Protein AF-A0A521KFX2-F1 (afdb_monomer_lite)

Radius of gyration: 18.66 Å; chains: 1; bounding box: 50×38×48 Å

pLDDT: mean 91.28, std 7.41, range [52.59, 98.38]

Sequence (167 aa):
YVRSLAIQGEFEELALSLAQEDEELPAAAEVFEIVLERWSPARQHRVFPGVPETTADAASVERGRALFNDPQRGSCFSCHGSGGRGDGPTADAFKDDWGYPIRPRDFGAGVFRSGDDAQALYLAIASGIKGTPMGSFSGMFSGAEIWDLVHFAKDVAARARAEGKQP

Secondary structure (DSSP, 8-state):
-HHHHHHHHHHHHHHHHHHHHHSSPPPHHHHHHHHHHHHSGGGT-----SSPPPP--HHHHHHHHHHHT-TTTT-HHHHH-TTSSS--TTTTS-B-TTS-B-----GGG---SS-SSHHHHHHHHHH--TTSS----BTTB-HHHHHHHHHHHHHHHHHHHHTT---

Structure (mmCIF, N/CA/C/O backbone):
data_AF-A0A521KFX2-F1
#
_entry.id   AF-A0A521KFX2-F1
#
loop_
_atom_site.group_PDB
_atom_site.id
_atom_site.type_symbol
_atom_site.label_atom_id
_atom_site.label_alt_id
_atom_site.label_comp_id
_atom_site.label_asym_id
_atom_site.label_entity_id
_atom_site.label_seq_id
_atom_site.pdbx_PDB_ins_code
_atom_site.Cartn_x
_atom_site.Cartn_y
_atom_site.Cartn_z
_atom_site.occupancy
_atom_site.B_iso_or_equiv
_atom_site.auth_seq_id
_atom_site.auth_comp_id
_atom_site.auth_asym_id
_atom_site.auth_atom_id
_atom_site.pdbx_PDB_model_num
ATOM 1 N N . TYR A 1 1 ? -1.533 -14.335 -20.696 1.00 71.81 1 TYR A N 1
ATOM 2 C CA . TYR A 1 1 ? -1.715 -12.981 -21.245 1.00 71.81 1 TYR A CA 1
ATOM 3 C C . TYR A 1 1 ? -1.088 -11.916 -20.345 1.00 71.81 1 TYR A C 1
ATOM 5 O O . TYR A 1 1 ? -0.043 -11.417 -20.726 1.00 71.81 1 TYR A O 1
ATOM 13 N N . VAL A 1 2 ? -1.593 -11.652 -19.127 1.00 78.75 2 VAL A N 1
ATOM 14 C CA . VAL A 1 2 ? -1.036 -10.617 -18.212 1.00 78.75 2 VAL A CA 1
ATOM 15 C C . VAL A 1 2 ? 0.472 -10.760 -17.962 1.00 78.75 2 VAL A C 1
ATOM 17 O O . VAL A 1 2 ? 1.212 -9.797 -18.095 1.00 78.75 2 VAL A O 1
ATOM 20 N N . ARG A 1 3 ? 0.956 -11.977 -17.682 1.00 80.75 3 ARG A N 1
ATOM 21 C CA . ARG A 1 3 ? 2.395 -12.220 -17.487 1.00 80.75 3 ARG A CA 1
ATOM 22 C C . ARG A 1 3 ? 3.240 -11.919 -18.729 1.00 80.75 3 ARG A C 1
ATOM 24 O O . ARG A 1 3 ? 4.346 -11.422 -18.598 1.00 80.75 3 ARG A O 1
ATOM 31 N N . SER A 1 4 ? 2.732 -12.234 -19.917 1.00 86.44 4 SER A N 1
ATOM 32 C CA . SER A 1 4 ? 3.438 -11.958 -21.172 1.00 86.44 4 SER A CA 1
ATOM 33 C C . SER A 1 4 ? 3.576 -10.453 -21.396 1.00 86.44 4 SER A C 1
ATOM 35 O O . SER A 1 4 ? 4.651 -10.003 -21.763 1.00 86.44 4 SE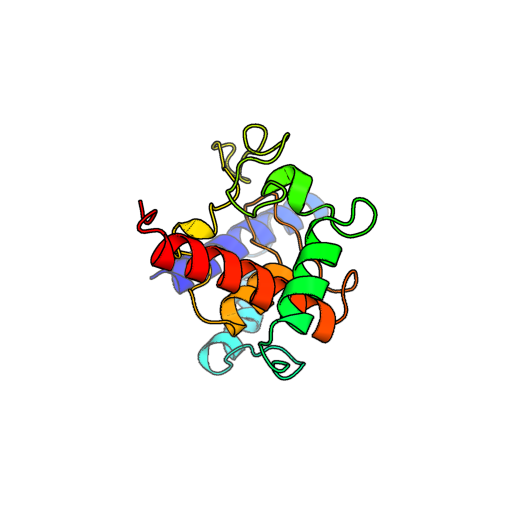R A O 1
ATOM 37 N N . LEU A 1 5 ? 2.522 -9.686 -21.092 1.00 87.31 5 LEU A N 1
ATOM 38 C CA . LEU A 1 5 ? 2.564 -8.223 -21.137 1.00 87.31 5 LEU A CA 1
ATOM 39 C C . LEU A 1 5 ? 3.532 -7.639 -20.102 1.00 87.31 5 LEU A C 1
ATOM 41 O O . LEU A 1 5 ? 4.237 -6.691 -20.409 1.00 87.31 5 LEU A O 1
ATOM 45 N N . ALA A 1 6 ? 3.601 -8.212 -18.898 1.00 87.94 6 ALA A N 1
ATOM 46 C CA . ALA A 1 6 ? 4.540 -7.756 -17.873 1.00 87.94 6 ALA A CA 1
ATOM 47 C C . ALA A 1 6 ? 6.006 -8.003 -18.271 1.00 87.94 6 ALA A C 1
ATOM 49 O O . ALA A 1 6 ? 6.834 -7.112 -18.122 1.00 87.94 6 ALA A O 1
ATOM 50 N N . ILE A 1 7 ? 6.304 -9.181 -18.832 1.00 90.69 7 ILE A N 1
ATOM 51 C CA . ILE A 1 7 ? 7.631 -9.503 -19.382 1.00 90.69 7 ILE A CA 1
ATOM 52 C C . ILE A 1 7 ? 7.992 -8.532 -20.512 1.00 90.69 7 ILE A C 1
ATOM 54 O O . ILE A 1 7 ? 9.109 -8.030 -20.549 1.00 90.69 7 ILE A O 1
ATOM 58 N N . GLN A 1 8 ? 7.049 -8.245 -21.414 1.00 91.81 8 GLN A N 1
ATOM 59 C CA . GLN A 1 8 ? 7.270 -7.289 -22.497 1.00 91.81 8 GLN A CA 1
ATOM 60 C C . GLN A 1 8 ? 7.527 -5.872 -21.965 1.00 91.81 8 GLN A C 1
ATOM 62 O O . GLN A 1 8 ? 8.467 -5.224 -22.408 1.00 91.81 8 GLN A O 1
ATOM 67 N N . GLY A 1 9 ? 6.737 -5.412 -20.994 1.00 90.19 9 GLY A N 1
ATOM 68 C CA . GLY A 1 9 ? 6.925 -4.094 -20.390 1.00 90.19 9 GLY A CA 1
ATOM 69 C C . GLY A 1 9 ? 8.280 -3.949 -19.696 1.00 90.19 9 GLY A C 1
ATOM 70 O O . GLY A 1 9 ? 8.942 -2.937 -19.882 1.00 90.19 9 GLY A O 1
ATOM 71 N N . GLU A 1 10 ? 8.735 -4.964 -18.949 1.00 91.56 10 GLU A N 1
ATOM 72 C CA . GLU A 1 10 ? 10.066 -4.921 -18.320 1.00 91.56 10 GLU A CA 1
ATOM 73 C C . GLU A 1 10 ? 11.196 -4.952 -19.354 1.00 91.56 10 GLU A C 1
ATOM 75 O O . GLU A 1 10 ? 12.201 -4.272 -19.176 1.00 91.56 10 GLU A O 1
ATOM 80 N N . PHE A 1 11 ? 11.027 -5.702 -20.446 1.00 94.62 11 PHE A N 1
ATOM 81 C CA . PHE A 1 11 ? 11.973 -5.681 -21.559 1.00 94.62 11 PHE A CA 1
ATOM 82 C C . PHE A 1 11 ? 12.102 -4.279 -22.165 1.00 94.62 11 PHE A C 1
ATOM 84 O O . PHE A 1 11 ? 13.217 -3.789 -22.326 1.00 94.62 11 PHE A O 1
ATOM 91 N N . GLU A 1 12 ? 10.979 -3.625 -22.471 1.00 92.69 12 GLU A N 1
ATOM 92 C CA . GLU A 1 12 ? 10.969 -2.275 -23.045 1.00 92.69 12 GLU A CA 1
ATOM 93 C C . GLU A 1 12 ? 11.582 -1.248 -22.076 1.00 92.69 12 GLU A C 1
ATOM 95 O O . GLU A 1 12 ? 12.410 -0.436 -22.485 1.00 92.69 12 GLU A O 1
ATOM 100 N N . GLU A 1 13 ? 11.238 -1.319 -20.787 1.00 91.00 13 GLU A N 1
ATOM 101 C CA . GLU A 1 13 ? 11.762 -0.431 -19.740 1.00 91.00 13 GLU A CA 1
ATOM 102 C C . GLU A 1 13 ? 13.281 -0.593 -19.553 1.00 91.00 13 GLU A C 1
ATOM 104 O O . GLU A 1 13 ? 14.007 0.401 -19.545 1.00 91.00 13 GLU A O 1
ATOM 109 N N . LEU A 1 14 ? 13.776 -1.834 -19.470 1.00 92.12 14 LEU A N 1
ATOM 110 C CA . LEU A 1 14 ? 15.203 -2.127 -19.299 1.00 92.12 14 LEU A CA 1
ATOM 111 C C . LEU A 1 14 ? 16.023 -1.762 -20.545 1.00 92.12 14 LEU A C 1
ATOM 113 O O . LEU A 1 14 ? 17.133 -1.250 -20.426 1.00 92.12 14 LEU A O 1
ATOM 117 N N . ALA A 1 15 ? 15.488 -2.004 -21.744 1.00 92.56 15 ALA A N 1
ATOM 118 C CA . ALA A 1 15 ? 16.156 -1.608 -22.980 1.00 92.56 15 ALA A CA 1
ATOM 119 C C . ALA A 1 15 ? 16.320 -0.084 -23.062 1.00 92.56 15 ALA A C 1
ATOM 121 O O . ALA A 1 15 ? 17.383 0.398 -23.448 1.00 92.56 15 ALA A O 1
ATOM 122 N N . LEU A 1 16 ? 15.287 0.672 -22.670 1.00 90.94 16 LEU A N 1
ATOM 123 C CA . LEU A 1 16 ? 15.338 2.133 -22.637 1.00 90.94 16 LEU A CA 1
ATOM 124 C C . LEU A 1 16 ? 16.314 2.654 -21.581 1.00 90.94 16 LEU A C 1
ATOM 126 O O . LEU A 1 16 ? 17.042 3.599 -21.872 1.00 90.94 16 LEU A O 1
ATOM 130 N N . SER A 1 17 ? 16.356 2.054 -20.387 1.00 90.56 17 SER A N 1
ATOM 131 C CA . SER A 1 17 ? 17.275 2.502 -19.334 1.00 90.56 17 SER A CA 1
ATOM 132 C C . SER A 1 17 ? 18.736 2.296 -19.731 1.00 90.56 17 SER A C 1
ATOM 134 O O . SER A 1 17 ? 19.527 3.225 -19.634 1.00 90.56 17 SER A O 1
ATOM 136 N N . LEU A 1 18 ? 19.079 1.114 -20.255 1.00 91.50 18 LEU A N 1
ATOM 137 C CA . LEU A 1 18 ? 20.437 0.820 -20.724 1.00 91.50 18 LEU A CA 1
ATOM 138 C C . LEU A 1 18 ? 20.833 1.733 -21.887 1.00 91.50 18 LEU A C 1
ATOM 140 O O . LEU A 1 18 ? 21.934 2.265 -21.910 1.00 91.50 18 LEU A O 1
ATOM 144 N N . ALA A 1 19 ? 19.904 2.008 -22.805 1.00 92.25 19 ALA A N 1
ATOM 145 C CA . ALA A 1 19 ? 20.175 2.909 -23.917 1.00 92.25 19 ALA A CA 1
ATOM 146 C C . ALA A 1 19 ? 20.384 4.369 -23.508 1.00 92.25 19 ALA A C 1
ATOM 148 O O . ALA A 1 19 ? 21.068 5.111 -24.207 1.00 92.25 19 ALA A O 1
ATOM 149 N N . GLN A 1 20 ? 19.789 4.801 -22.396 1.00 89.75 20 GLN A N 1
ATOM 150 C CA . GLN A 1 20 ? 20.060 6.117 -21.820 1.00 89.75 20 GLN A CA 1
ATOM 151 C C . GLN A 1 20 ? 21.429 6.178 -21.139 1.00 89.75 20 GLN A C 1
ATOM 153 O O . GLN A 1 20 ? 22.050 7.237 -21.149 1.00 89.75 20 GLN A O 1
ATOM 158 N N . GLU A 1 21 ? 21.879 5.074 -20.543 1.00 90.06 21 GLU A N 1
ATOM 159 C CA . GLU A 1 21 ? 23.175 4.981 -19.865 1.00 90.06 21 GLU A CA 1
ATOM 160 C C . GLU A 1 21 ? 24.338 4.885 -20.859 1.00 90.06 21 GLU A C 1
ATOM 162 O O . GLU A 1 21 ? 25.324 5.608 -20.715 1.00 90.06 21 GLU A O 1
ATOM 167 N N . ASP A 1 22 ? 24.197 4.045 -21.884 1.00 90.50 22 ASP A N 1
ATOM 168 C CA . ASP A 1 22 ? 25.250 3.760 -22.864 1.00 90.50 22 ASP A CA 1
ATOM 169 C C . ASP A 1 22 ? 25.156 4.630 -24.134 1.00 90.50 22 ASP A C 1
ATOM 171 O O . ASP A 1 22 ? 25.987 4.514 -25.032 1.00 90.50 22 ASP A O 1
ATOM 175 N N . GLU A 1 23 ? 24.136 5.494 -24.232 1.00 88.56 23 GLU A N 1
ATOM 176 C CA . GLU A 1 23 ? 23.774 6.265 -25.437 1.00 88.56 23 GLU A CA 1
ATOM 177 C C . GLU A 1 23 ? 23.559 5.395 -26.704 1.00 88.56 23 GLU A C 1
ATOM 179 O O . GLU A 1 23 ? 23.522 5.904 -27.828 1.00 88.56 23 GLU A O 1
ATOM 184 N N . GLU A 1 24 ? 23.360 4.080 -26.542 1.00 91.69 24 GLU A N 1
ATOM 185 C CA . GLU A 1 24 ? 23.174 3.097 -27.615 1.00 91.69 24 GLU A CA 1
ATOM 186 C C . GLU A 1 24 ? 22.169 2.005 -27.211 1.00 91.69 24 GLU A C 1
ATOM 188 O O . GLU A 1 24 ? 22.137 1.555 -26.071 1.00 91.69 24 GLU A O 1
ATOM 193 N N . LEU A 1 25 ? 21.335 1.537 -28.149 1.00 89.31 25 LEU A N 1
ATOM 194 C CA . LEU A 1 25 ? 20.401 0.443 -27.866 1.00 89.31 25 LEU A CA 1
ATOM 195 C C . LEU A 1 25 ? 21.153 -0.884 -27.636 1.00 89.31 25 LEU A C 1
ATOM 197 O O . LEU A 1 25 ? 21.893 -1.310 -28.526 1.00 89.31 25 LEU A O 1
ATOM 201 N N . PRO A 1 26 ? 20.895 -1.601 -26.526 1.00 91.12 26 PRO A N 1
ATOM 202 C CA . PRO A 1 26 ? 21.501 -2.906 -26.290 1.00 91.12 26 PRO A CA 1
ATOM 203 C C . PRO A 1 26 ? 20.962 -3.960 -27.265 1.00 91.12 26 PRO A C 1
ATOM 205 O O . PRO A 1 26 ? 19.872 -3.831 -27.839 1.00 91.12 26 PRO A O 1
ATOM 208 N N . ALA A 1 27 ? 21.691 -5.067 -27.410 1.00 93.88 27 ALA A N 1
ATOM 209 C CA . ALA A 1 27 ? 21.194 -6.201 -28.172 1.00 93.88 27 ALA A CA 1
ATOM 210 C C . ALA A 1 27 ? 19.923 -6.759 -27.512 1.00 93.88 27 ALA A C 1
ATOM 212 O O . ALA A 1 27 ? 19.923 -7.162 -26.349 1.00 93.88 27 ALA A O 1
ATOM 213 N N . ALA A 1 28 ? 18.831 -6.848 -28.278 1.00 91.69 28 ALA A N 1
ATOM 214 C CA . ALA A 1 28 ? 17.548 -7.332 -27.763 1.00 91.69 28 ALA A CA 1
ATOM 215 C C . ALA A 1 28 ? 17.655 -8.721 -27.107 1.00 91.69 28 ALA A C 1
ATOM 217 O O . ALA A 1 28 ? 16.971 -8.990 -26.126 1.00 91.69 28 ALA A O 1
ATOM 218 N N . ALA A 1 29 ? 18.526 -9.597 -27.616 1.00 93.00 29 ALA A N 1
ATOM 219 C CA . ALA A 1 29 ? 18.751 -10.915 -27.027 1.00 93.00 29 ALA A CA 1
ATOM 220 C C . ALA A 1 29 ? 19.293 -10.832 -25.588 1.00 93.00 29 ALA A C 1
ATOM 222 O O . ALA A 1 29 ? 18.831 -11.579 -24.734 1.00 93.00 29 ALA A O 1
ATOM 223 N N . GLU A 1 30 ? 20.205 -9.899 -25.304 1.00 92.19 30 GLU A N 1
ATOM 224 C CA . GLU A 1 30 ? 20.821 -9.735 -23.981 1.00 92.19 30 GLU A CA 1
ATOM 225 C C . GLU A 1 30 ? 19.806 -9.222 -22.957 1.00 92.19 30 GLU A C 1
ATOM 227 O O . GLU A 1 30 ? 19.654 -9.796 -21.879 1.00 92.19 30 GLU A O 1
ATOM 232 N N . VAL A 1 31 ? 19.031 -8.196 -23.321 1.00 93.50 31 VAL A N 1
ATOM 233 C CA . VAL A 1 31 ? 17.948 -7.683 -22.467 1.00 93.50 31 VAL A CA 1
ATOM 234 C C . VAL A 1 31 ? 16.901 -8.769 -22.221 1.00 93.50 31 VAL A C 1
ATOM 236 O O . VAL A 1 31 ? 16.419 -8.940 -21.101 1.00 93.50 31 VAL A O 1
ATOM 239 N N . PHE A 1 32 ? 16.550 -9.532 -23.257 1.00 93.69 32 PHE A N 1
ATOM 240 C CA . PHE A 1 32 ? 15.542 -10.578 -23.147 1.00 93.69 32 PHE A CA 1
ATOM 241 C C . PHE A 1 32 ? 15.998 -11.741 -22.259 1.00 93.69 32 PHE A C 1
ATOM 243 O O . PHE A 1 32 ? 15.195 -12.227 -21.467 1.00 93.69 32 PHE A O 1
ATOM 250 N N . GLU A 1 33 ? 17.268 -12.152 -22.333 1.00 93.75 33 GLU A N 1
ATOM 251 C CA . GLU A 1 33 ? 17.870 -13.138 -21.423 1.00 93.75 33 GLU A CA 1
ATOM 252 C C . GLU A 1 33 ? 17.754 -12.674 -19.963 1.00 93.75 33 GLU A C 1
ATOM 254 O O . GLU A 1 33 ? 17.183 -13.394 -19.142 1.00 93.75 33 GLU A O 1
ATOM 259 N N . ILE A 1 34 ? 18.166 -11.436 -19.657 1.00 93.06 34 ILE A N 1
ATOM 260 C CA . ILE A 1 34 ? 18.080 -10.863 -18.300 1.00 93.06 34 ILE A CA 1
ATOM 261 C C . ILE A 1 34 ? 16.639 -10.906 -17.776 1.00 93.06 34 ILE A C 1
ATOM 263 O O . ILE A 1 34 ? 16.382 -11.341 -16.648 1.00 93.06 34 ILE A O 1
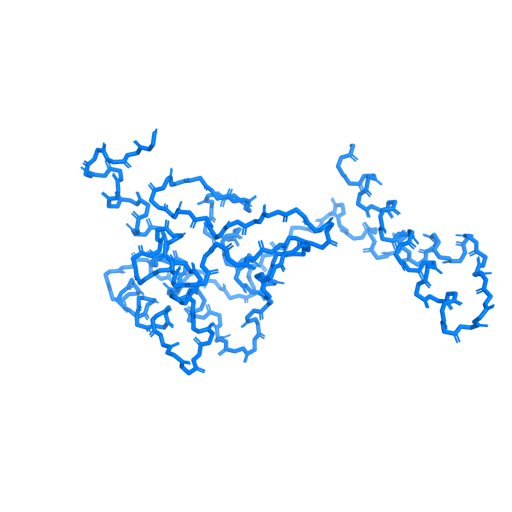ATOM 267 N N . VAL A 1 35 ? 15.677 -10.459 -18.586 1.00 93.06 35 VAL A N 1
ATOM 268 C CA . VAL A 1 35 ? 14.264 -10.459 -18.190 1.00 93.06 35 VAL A CA 1
ATOM 269 C C . VAL A 1 35 ? 13.763 -11.894 -18.012 1.00 93.06 35 VAL A C 1
ATOM 271 O O . VAL A 1 35 ? 13.130 -12.210 -17.005 1.00 93.06 35 VAL A O 1
ATOM 274 N N . LEU A 1 36 ? 14.060 -12.813 -18.931 1.00 90.25 36 LEU A N 1
ATOM 275 C CA . LEU A 1 36 ? 13.633 -14.205 -18.796 1.00 90.25 36 LEU A CA 1
ATOM 276 C C . LEU A 1 36 ? 14.201 -14.877 -17.545 1.00 90.25 36 LEU A C 1
ATOM 278 O O . LEU A 1 36 ? 13.455 -15.592 -16.870 1.00 90.25 36 LEU A O 1
ATOM 282 N N . GLU A 1 37 ? 15.466 -14.634 -17.208 1.00 90.50 37 GLU A N 1
ATOM 283 C CA . GLU A 1 37 ? 16.084 -15.137 -15.982 1.00 90.50 37 GLU A CA 1
ATOM 284 C C . GLU A 1 37 ? 15.353 -14.624 -14.738 1.00 90.50 37 GLU A C 1
ATOM 286 O O . GLU A 1 37 ? 14.946 -15.432 -13.898 1.00 90.50 37 GLU A O 1
ATOM 291 N N . ARG A 1 38 ? 15.075 -13.315 -14.652 1.00 89.56 38 ARG A N 1
ATOM 292 C CA . ARG A 1 38 ? 14.301 -12.717 -13.544 1.00 89.56 38 ARG A CA 1
ATOM 293 C C . ARG A 1 38 ? 12.905 -13.324 -13.411 1.00 89.56 38 ARG A C 1
ATOM 295 O O . ARG A 1 38 ? 12.426 -13.571 -12.304 1.00 89.56 38 ARG A O 1
ATOM 302 N N . TRP A 1 39 ? 12.246 -13.600 -14.535 1.00 87.94 39 TRP A N 1
ATOM 303 C CA . TRP A 1 39 ? 10.880 -14.128 -14.567 1.00 87.94 39 TRP A CA 1
ATOM 304 C C . TRP A 1 39 ? 10.788 -15.655 -14.518 1.00 87.94 39 TRP A C 1
ATOM 306 O O . TRP A 1 39 ? 9.675 -16.190 -14.401 1.00 87.94 39 TRP A O 1
ATOM 316 N N . SER A 1 40 ? 11.905 -16.376 -14.621 1.00 85.81 40 SER A N 1
ATOM 317 C CA . SER A 1 40 ? 11.935 -17.841 -14.605 1.00 85.81 40 SER A CA 1
ATOM 318 C C . SER A 1 40 ? 11.411 -18.417 -13.273 1.00 85.81 40 SER A C 1
ATOM 320 O O . SER A 1 40 ? 10.466 -19.221 -13.316 1.00 85.81 40 SER A O 1
ATOM 322 N N . PRO A 1 41 ? 11.853 -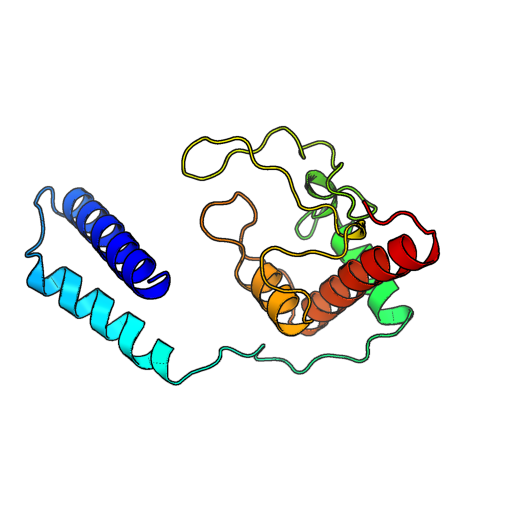17.935 -12.086 1.00 81.94 41 PRO A N 1
ATOM 323 C CA . PRO A 1 41 ? 11.370 -18.420 -10.786 1.00 81.94 41 PRO A CA 1
ATOM 324 C C . PRO A 1 41 ? 9.889 -18.120 -10.516 1.00 81.94 41 PRO A C 1
ATOM 326 O O . PRO A 1 41 ? 9.215 -18.867 -9.799 1.00 81.94 41 PRO A O 1
ATOM 329 N N . ALA A 1 42 ? 9.341 -17.064 -11.129 1.00 72.94 42 ALA A N 1
ATOM 330 C CA . ALA A 1 42 ? 7.971 -16.602 -10.893 1.00 72.94 42 ALA A CA 1
ATOM 331 C C . ALA A 1 42 ? 6.889 -17.642 -11.260 1.00 72.94 42 ALA A C 1
ATOM 333 O O . ALA A 1 42 ? 5.736 -17.502 -10.860 1.00 72.94 42 ALA A O 1
ATOM 334 N N . ARG A 1 43 ? 7.229 -18.702 -12.014 1.00 67.38 43 ARG A N 1
ATOM 335 C CA . ARG A 1 43 ? 6.295 -19.806 -12.323 1.00 67.38 43 ARG A CA 1
ATOM 336 C C . ARG A 1 43 ? 5.998 -20.708 -11.130 1.00 67.38 43 ARG A C 1
ATOM 338 O O . ARG A 1 43 ? 4.967 -21.373 -11.140 1.00 67.38 43 ARG A O 1
ATOM 345 N N . GLN A 1 44 ? 6.912 -20.794 -10.170 1.00 70.50 44 GLN A N 1
ATOM 346 C CA . GLN A 1 44 ? 6.894 -21.837 -9.141 1.00 70.50 44 GLN A CA 1
ATOM 347 C C . GLN A 1 44 ? 6.843 -21.269 -7.722 1.00 70.50 44 GLN A C 1
ATOM 349 O O . GLN A 1 44 ? 6.518 -21.999 -6.787 1.00 70.50 44 GLN A O 1
ATOM 354 N N . HIS A 1 45 ? 7.119 -19.975 -7.554 1.00 69.88 45 HIS A N 1
ATOM 355 C CA . HIS A 1 45 ? 7.207 -19.347 -6.247 1.00 69.88 45 HIS A CA 1
ATOM 356 C C . HIS A 1 45 ? 6.025 -18.407 -5.998 1.00 69.88 45 HIS A C 1
ATOM 358 O O . HIS A 1 45 ? 5.884 -17.378 -6.657 1.00 69.88 45 HIS A O 1
ATOM 364 N N . ARG A 1 46 ? 5.173 -18.751 -5.025 1.00 71.19 46 ARG A N 1
ATOM 365 C CA . ARG A 1 46 ? 4.274 -17.762 -4.421 1.00 71.19 46 ARG A CA 1
ATOM 366 C C . ARG A 1 46 ? 5.083 -16.935 -3.436 1.00 71.19 46 ARG A C 1
ATOM 368 O O . ARG A 1 46 ? 5.761 -17.499 -2.583 1.00 71.19 46 ARG A O 1
ATOM 375 N N . VAL A 1 47 ? 4.984 -15.617 -3.556 1.00 77.56 47 VAL A N 1
ATOM 376 C CA . VAL A 1 47 ? 5.573 -14.697 -2.587 1.00 77.56 47 VAL A CA 1
ATOM 377 C C . VAL A 1 47 ? 4.676 -14.680 -1.358 1.00 77.56 47 VAL A C 1
ATOM 379 O O . VAL A 1 47 ? 3.481 -14.413 -1.467 1.00 77.56 47 VAL A O 1
ATOM 382 N N . PHE A 1 48 ? 5.257 -14.973 -0.202 1.00 80.06 48 PHE A N 1
ATOM 383 C CA . PHE A 1 48 ? 4.590 -14.855 1.087 1.00 80.06 48 PHE A CA 1
ATOM 384 C C . PHE A 1 48 ? 5.224 -13.723 1.890 1.00 80.06 48 PHE A C 1
ATOM 386 O O . PHE A 1 48 ? 6.428 -13.480 1.752 1.00 80.06 48 PHE A O 1
ATOM 393 N N . PRO A 1 49 ? 4.455 -13.056 2.765 1.00 84.56 49 PRO A N 1
ATOM 394 C CA . PRO A 1 49 ? 5.040 -12.251 3.822 1.00 84.56 49 PRO A CA 1
ATOM 395 C C . PRO A 1 49 ? 6.081 -13.084 4.580 1.00 84.56 49 PRO A C 1
ATOM 397 O O . PRO A 1 49 ? 5.776 -14.168 5.075 1.00 84.56 49 PRO A O 1
ATOM 400 N N . GLY A 1 50 ? 7.315 -12.586 4.686 1.00 82.19 50 GLY A N 1
ATOM 401 C CA . GLY A 1 50 ? 8.376 -13.249 5.458 1.00 82.19 50 GLY A CA 1
ATOM 402 C C . GLY A 1 50 ? 8.113 -13.280 6.972 1.00 82.19 50 GLY A C 1
ATOM 403 O O . GLY A 1 50 ? 8.888 -13.867 7.720 1.00 82.19 50 GLY A O 1
ATOM 404 N N . VAL A 1 51 ? 7.025 -12.643 7.418 1.00 89.00 51 VAL A N 1
ATOM 405 C CA . VAL A 1 51 ? 6.557 -12.586 8.803 1.00 89.00 51 VAL A CA 1
ATOM 406 C C . VAL A 1 51 ? 5.131 -13.150 8.849 1.00 89.00 51 VAL A C 1
ATOM 408 O O . VAL A 1 51 ? 4.276 -12.628 8.128 1.00 89.00 51 VAL A O 1
ATOM 411 N N . PRO A 1 52 ? 4.848 -14.179 9.674 1.00 92.81 52 PRO A N 1
ATOM 412 C CA . PRO A 1 52 ? 3.498 -14.716 9.838 1.00 92.81 52 PRO A CA 1
ATOM 413 C C . PRO A 1 52 ? 2.492 -13.645 10.263 1.00 92.81 52 PRO A C 1
ATOM 415 O O . PRO A 1 52 ? 2.846 -12.723 10.999 1.00 92.81 52 PRO A O 1
ATOM 418 N N . GLU A 1 53 ? 1.241 -13.790 9.823 1.00 94.94 53 GLU A N 1
ATOM 419 C CA . GLU A 1 53 ? 0.154 -12.902 10.238 1.00 94.94 53 GLU A CA 1
ATOM 420 C C . GLU A 1 53 ? -0.034 -12.947 11.758 1.00 94.94 53 GLU A C 1
ATOM 422 O O . GLU A 1 53 ? -0.132 -14.020 12.359 1.00 94.94 53 GLU A O 1
ATOM 427 N N . THR A 1 54 ? -0.051 -11.767 12.379 1.00 93.88 54 THR A N 1
ATOM 428 C CA . THR A 1 54 ? -0.370 -11.613 13.799 1.00 93.88 54 THR A CA 1
ATOM 429 C C . THR A 1 54 ? -1.873 -11.774 14.026 1.00 93.88 54 THR A C 1
ATOM 431 O O . THR A 1 54 ? -2.675 -11.688 13.097 1.00 93.88 54 THR A O 1
ATOM 434 N N . THR A 1 55 ? -2.288 -12.009 15.270 1.00 95.44 55 THR A N 1
ATOM 435 C CA . THR A 1 55 ? -3.715 -12.108 15.603 1.00 95.44 55 THR A CA 1
ATOM 436 C C . THR A 1 55 ? -4.447 -10.821 15.219 1.00 95.44 55 THR A C 1
ATOM 438 O O . THR A 1 55 ? -4.090 -9.742 15.687 1.00 95.44 55 THR A O 1
ATOM 441 N N . ALA A 1 56 ? -5.485 -10.949 14.390 1.00 94.50 56 ALA A N 1
ATOM 442 C CA . ALA A 1 56 ? -6.388 -9.855 14.062 1.00 94.50 56 ALA A CA 1
ATOM 443 C C . ALA A 1 56 ? -7.383 -9.646 15.215 1.00 94.50 56 ALA A C 1
ATOM 445 O O . ALA A 1 56 ? -8.391 -10.349 15.312 1.00 94.50 56 ALA A O 1
ATOM 446 N N . ASP A 1 57 ? -7.085 -8.700 16.103 1.00 96.62 57 ASP A N 1
ATOM 447 C CA . ASP A 1 57 ? -7.919 -8.340 17.247 1.00 96.62 57 ASP A CA 1
ATOM 448 C C . ASP A 1 57 ? -8.127 -6.820 17.342 1.00 96.62 57 ASP A C 1
ATOM 450 O O . ASP A 1 57 ? -7.618 -6.036 16.541 1.00 96.62 57 ASP A O 1
ATOM 454 N N . ALA A 1 58 ? -8.929 -6.375 18.311 1.00 97.31 58 ALA A N 1
ATOM 455 C CA . ALA A 1 58 ? -9.202 -4.949 18.479 1.00 97.31 58 ALA A CA 1
ATOM 456 C C . ALA A 1 58 ? -7.923 -4.136 18.753 1.00 97.31 58 ALA A C 1
ATOM 458 O O . ALA A 1 58 ? -7.810 -3.003 18.289 1.00 97.31 58 ALA A O 1
ATOM 459 N N . ALA A 1 59 ? -6.944 -4.718 19.453 1.00 97.88 59 ALA A N 1
ATOM 460 C CA . ALA A 1 59 ? -5.701 -4.035 19.775 1.00 97.88 59 ALA A CA 1
ATOM 461 C C . ALA A 1 59 ? -4.802 -3.888 18.537 1.00 97.88 59 ALA A C 1
ATOM 463 O O . ALA A 1 59 ? -4.164 -2.848 18.377 1.00 97.88 59 ALA A O 1
ATOM 464 N N . SER A 1 60 ? -4.752 -4.884 17.646 1.00 98.12 60 SER A N 1
ATOM 465 C CA . SER A 1 60 ? -4.027 -4.773 16.372 1.00 98.12 60 SER A CA 1
ATOM 466 C C . SER A 1 60 ? -4.647 -3.727 15.451 1.00 98.12 60 SER A C 1
ATOM 468 O O . SER A 1 60 ? -3.932 -2.901 14.885 1.00 98.12 60 SER A O 1
ATOM 470 N N . VAL A 1 61 ? -5.979 -3.662 15.398 1.00 98.38 61 VAL A N 1
ATOM 471 C CA . VAL A 1 61 ? -6.711 -2.617 14.669 1.00 98.38 61 VAL A CA 1
ATOM 472 C C . VAL A 1 61 ? -6.410 -1.222 15.225 1.00 98.38 61 VAL A C 1
ATOM 474 O O . VAL A 1 61 ? -6.218 -0.283 14.451 1.00 98.38 61 VAL A O 1
ATOM 477 N N . GLU A 1 62 ? -6.361 -1.055 16.548 1.00 98.19 62 GLU A N 1
ATOM 478 C CA . GLU A 1 62 ? -6.029 0.231 17.174 1.00 98.19 62 GLU A CA 1
ATOM 479 C C . GLU A 1 62 ? -4.587 0.661 16.891 1.00 98.19 62 GLU A C 1
ATOM 481 O O . GLU A 1 62 ? -4.365 1.812 16.504 1.00 98.19 62 GLU A O 1
ATOM 486 N N . ARG A 1 63 ? -3.616 -0.257 17.001 1.00 98.12 63 ARG A N 1
ATOM 487 C CA . ARG A 1 63 ? -2.220 0.017 16.620 1.00 98.12 63 ARG A CA 1
ATOM 488 C C . ARG A 1 63 ? -2.112 0.395 15.146 1.00 98.12 63 ARG A C 1
ATOM 490 O O . ARG A 1 63 ? -1.492 1.405 14.822 1.00 98.12 63 ARG A O 1
ATOM 497 N N . GLY A 1 64 ? -2.778 -0.349 14.266 1.00 98.00 64 GLY A N 1
ATOM 498 C CA . GLY A 1 64 ? -2.814 -0.076 12.831 1.00 98.00 64 GLY A CA 1
ATOM 499 C C . GLY A 1 64 ? -3.401 1.291 12.514 1.00 98.00 64 GLY A C 1
ATOM 500 O O . GLY A 1 64 ? -2.831 2.049 11.736 1.00 98.00 64 GLY A O 1
ATOM 501 N N . ARG A 1 65 ? -4.503 1.660 13.175 1.00 97.94 65 ARG A N 1
ATOM 502 C CA . ARG A 1 65 ? -5.116 2.987 13.044 1.00 97.94 65 ARG A CA 1
ATOM 503 C C . ARG A 1 65 ? -4.171 4.099 13.494 1.00 97.94 65 ARG A C 1
ATOM 505 O O . ARG A 1 65 ? -4.142 5.146 12.850 1.00 97.94 65 ARG A O 1
ATOM 512 N N . ALA A 1 66 ? -3.430 3.895 14.583 1.00 97.88 66 ALA A N 1
ATOM 513 C CA . ALA A 1 66 ? -2.464 4.872 15.073 1.00 97.88 66 ALA A CA 1
ATOM 514 C C . ALA A 1 66 ? -1.312 5.063 14.075 1.00 97.88 66 ALA A C 1
ATOM 516 O O . ALA A 1 66 ? -1.032 6.195 13.694 1.00 97.88 66 ALA A O 1
ATOM 517 N N . LEU A 1 67 ? -0.723 3.966 13.582 1.00 97.81 67 LEU A N 1
ATOM 518 C CA . LEU A 1 67 ? 0.338 3.990 12.568 1.00 97.81 67 LEU A CA 1
ATOM 519 C C . LEU A 1 67 ? -0.129 4.643 11.263 1.00 97.81 67 LEU A C 1
ATOM 521 O O . LEU A 1 67 ? 0.566 5.473 10.693 1.00 97.81 67 LEU A O 1
ATOM 525 N N . PHE A 1 68 ? -1.332 4.308 10.803 1.00 97.94 68 PHE A N 1
ATOM 526 C CA . PHE A 1 68 ? -1.902 4.852 9.574 1.00 97.94 68 PHE A CA 1
ATOM 527 C C . PHE A 1 68 ? -2.097 6.381 9.632 1.00 97.94 68 PHE A C 1
ATOM 529 O O . PHE A 1 68 ? -1.984 7.075 8.617 1.00 97.94 68 PHE A O 1
ATOM 536 N N . ASN A 1 69 ? -2.397 6.907 10.822 1.00 97.56 69 ASN A N 1
ATOM 537 C CA . ASN A 1 69 ? -2.580 8.337 11.070 1.00 97.56 69 ASN A CA 1
ATOM 538 C C . ASN A 1 69 ? -1.306 9.029 11.586 1.00 97.56 69 ASN A C 1
ATOM 540 O O . ASN A 1 69 ? -1.368 10.205 11.943 1.00 97.56 69 ASN A O 1
ATOM 544 N N . ASP A 1 70 ? -0.167 8.336 11.627 1.00 96.06 70 ASP A N 1
ATOM 545 C CA . ASP A 1 70 ? 1.100 8.910 12.067 1.00 96.06 70 ASP A CA 1
ATOM 546 C C . ASP A 1 70 ? 1.667 9.842 10.974 1.00 96.06 70 ASP A C 1
ATOM 548 O O . ASP A 1 70 ? 2.026 9.380 9.885 1.00 96.06 70 ASP A O 1
ATOM 552 N N . PRO A 1 71 ? 1.781 11.162 11.223 1.00 93.44 71 PRO A N 1
ATOM 553 C CA . PRO A 1 71 ? 2.331 12.098 10.245 1.00 93.44 71 PRO A CA 1
ATOM 554 C C . PRO A 1 71 ? 3.842 11.935 10.036 1.00 93.44 71 PRO A C 1
ATOM 556 O O . PRO A 1 71 ? 4.375 12.460 9.061 1.00 93.44 71 PRO A O 1
ATOM 559 N N . GLN A 1 72 ? 4.541 11.243 10.939 1.00 91.88 72 GLN A N 1
ATOM 560 C CA . GLN A 1 72 ? 5.984 11.018 10.868 1.00 91.88 72 GLN A CA 1
ATOM 561 C C . GLN A 1 72 ? 6.330 9.717 10.139 1.00 91.88 72 GLN A C 1
ATOM 563 O O . GLN A 1 72 ? 7.421 9.601 9.579 1.00 91.88 72 GLN A O 1
ATOM 568 N N . ARG A 1 73 ? 5.415 8.740 10.124 1.00 88.31 73 ARG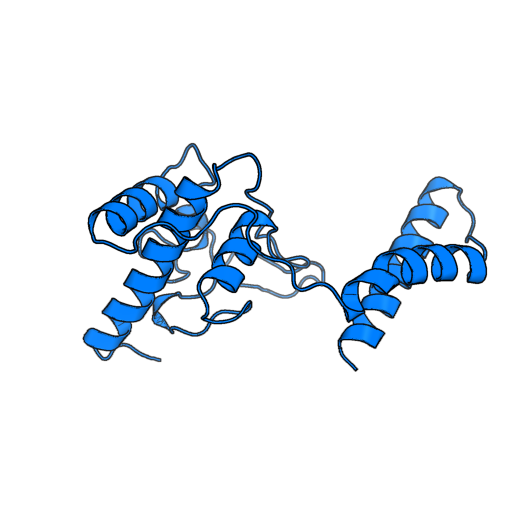 A N 1
ATOM 569 C CA . ARG A 1 73 ? 5.636 7.417 9.531 1.00 88.31 73 ARG A CA 1
ATOM 570 C C . ARG A 1 73 ? 4.609 7.147 8.443 1.00 88.31 73 ARG A C 1
ATOM 572 O O . ARG A 1 73 ? 3.473 6.777 8.704 1.00 88.31 73 ARG A O 1
ATOM 579 N N . GLY A 1 74 ? 5.021 7.353 7.198 1.00 79.81 74 GLY A N 1
ATOM 580 C CA . GLY A 1 74 ? 4.251 7.037 5.994 1.00 79.81 74 GLY A CA 1
ATOM 581 C C . GLY A 1 74 ? 3.085 7.982 5.700 1.00 79.81 74 GLY A C 1
ATOM 582 O O . GLY A 1 74 ? 2.769 8.177 4.530 1.00 79.81 74 GLY A O 1
ATOM 583 N N . SER A 1 75 ? 2.489 8.615 6.720 1.00 91.44 75 SER A N 1
ATOM 584 C CA . SER A 1 75 ? 1.429 9.619 6.578 1.00 91.44 75 SER A CA 1
ATOM 585 C C . SER A 1 75 ? 0.274 9.124 5.696 1.00 91.44 75 SER A C 1
ATOM 587 O O . SER A 1 75 ? -0.233 9.842 4.830 1.00 91.44 75 SER A O 1
ATOM 589 N N . CYS A 1 76 ? -0.137 7.862 5.884 1.00 96.62 76 CYS A N 1
ATOM 590 C CA . CYS A 1 76 ? -1.087 7.168 5.006 1.00 96.62 76 CYS A CA 1
ATOM 591 C C . CYS A 1 76 ? -2.418 7.926 4.884 1.00 96.62 76 CYS A C 1
ATOM 593 O O . CYS A 1 76 ? -3.004 8.002 3.800 1.00 96.62 76 CYS A O 1
ATOM 595 N N . PHE A 1 77 ? -2.863 8.540 5.984 1.00 97.12 77 PHE A N 1
ATOM 596 C CA . PHE A 1 77 ? -4.072 9.360 6.044 1.00 97.12 77 PHE A CA 1
ATOM 597 C C . PHE A 1 77 ? -4.057 10.570 5.096 1.00 97.12 77 PHE A C 1
ATOM 599 O O . PHE A 1 77 ? -5.125 11.037 4.705 1.00 97.12 77 PHE A O 1
ATOM 606 N N . SER A 1 78 ? -2.886 11.091 4.714 1.00 95.69 78 SER A N 1
ATOM 607 C CA . SER A 1 78 ? -2.800 12.254 3.821 1.00 95.69 78 SER A CA 1
ATOM 608 C C . SER A 1 78 ? -3.408 11.958 2.446 1.00 95.69 78 SER A C 1
ATOM 610 O O . SER A 1 78 ? -4.105 12.802 1.885 1.00 95.69 78 SER A O 1
ATOM 612 N N . CYS A 1 79 ? -3.239 10.726 1.961 1.00 95.81 79 CYS A N 1
ATOM 613 C CA . CYS A 1 79 ? -3.810 10.253 0.705 1.00 95.81 79 CYS A CA 1
ATOM 614 C C . CYS A 1 79 ? -5.128 9.501 0.945 1.00 95.81 79 CYS A C 1
ATOM 616 O O . CYS A 1 79 ? -6.139 9.769 0.302 1.00 95.81 79 CYS A O 1
ATOM 618 N N . HIS A 1 80 ? -5.142 8.552 1.883 1.00 96.56 80 HIS A N 1
ATOM 619 C CA . HIS A 1 80 ? -6.278 7.647 2.083 1.00 96.56 80 HIS A CA 1
ATOM 620 C C . HIS A 1 80 ? -7.380 8.205 3.001 1.00 96.56 80 HIS A C 1
ATOM 622 O O . HIS A 1 80 ? -8.428 7.569 3.122 1.00 96.56 80 HIS A O 1
ATOM 628 N N . GLY A 1 81 ? -7.161 9.359 3.637 1.00 97.06 81 GLY A N 1
ATOM 629 C CA . GLY A 1 81 ? -8.049 9.937 4.652 1.00 97.06 81 GLY A CA 1
ATOM 630 C C . GLY A 1 81 ? -7.980 9.171 5.968 1.00 97.06 81 GLY A C 1
ATOM 631 O O . GLY A 1 81 ? -7.722 7.972 5.969 1.00 97.06 81 GLY A O 1
ATOM 632 N N . SER A 1 82 ? -8.216 9.825 7.107 1.00 96.56 82 SER A N 1
ATOM 633 C CA . SER A 1 82 ? -8.031 9.209 8.439 1.00 96.56 82 SER A CA 1
ATOM 634 C C . SER A 1 82 ? -8.904 7.972 8.691 1.00 96.56 82 SER A C 1
ATOM 636 O O . SER A 1 82 ? -8.554 7.102 9.493 1.00 96.56 82 SER A O 1
ATOM 638 N N . GLY A 1 83 ? -10.031 7.875 7.978 1.00 95.56 83 GLY A N 1
ATOM 639 C CA . GLY A 1 83 ? -10.935 6.727 7.982 1.00 95.56 83 GLY A CA 1
ATOM 640 C C . GLY A 1 83 ? -10.643 5.665 6.917 1.00 95.56 83 GLY A C 1
ATOM 641 O O . GLY A 1 83 ? -11.396 4.699 6.839 1.00 95.56 83 GLY A O 1
ATOM 642 N N . GLY A 1 84 ? -9.609 5.829 6.085 1.00 96.12 84 GLY A N 1
ATOM 643 C CA . GLY A 1 84 ? -9.289 4.903 4.994 1.00 96.12 84 GLY A CA 1
ATOM 644 C C . GLY A 1 84 ? -10.308 4.915 3.849 1.00 96.12 84 GLY A C 1
ATOM 645 O O . GLY A 1 84 ? -10.508 3.892 3.194 1.00 96.12 84 GLY A O 1
ATOM 646 N N . ARG A 1 85 ? -10.994 6.044 3.623 1.00 95.38 85 ARG A N 1
ATOM 647 C CA . ARG A 1 85 ? -12.072 6.170 2.626 1.00 95.38 85 ARG A CA 1
ATOM 648 C C . ARG A 1 85 ? -11.602 6.705 1.271 1.00 95.38 85 ARG A C 1
ATOM 650 O O . ARG A 1 85 ? -12.412 6.849 0.362 1.00 95.38 85 ARG A O 1
ATOM 657 N N . GLY A 1 86 ? -10.303 6.948 1.105 1.00 95.44 86 GLY A N 1
ATOM 658 C CA . GLY A 1 86 ? -9.742 7.528 -0.119 1.00 95.44 86 GLY A CA 1
ATOM 659 C C . GLY A 1 86 ? -10.066 9.016 -0.278 1.00 95.44 86 GLY A C 1
ATOM 660 O O . GLY A 1 86 ? -10.110 9.522 -1.395 1.00 95.44 86 GLY A O 1
ATOM 661 N N . ASP A 1 87 ? -10.328 9.701 0.833 1.00 96.06 87 ASP A N 1
ATOM 662 C CA . ASP A 1 87 ? -10.758 11.099 0.929 1.00 96.06 87 ASP A CA 1
ATOM 663 C C . ASP A 1 87 ? -9.737 11.969 1.681 1.00 96.06 87 ASP A C 1
ATOM 665 O O . ASP A 1 87 ? -10.080 12.984 2.287 1.00 96.06 87 ASP A O 1
ATOM 669 N N . GLY A 1 88 ? -8.463 11.567 1.655 1.00 96.38 88 GLY A N 1
ATOM 670 C CA . GLY A 1 88 ? -7.380 12.354 2.233 1.00 96.38 88 GLY A CA 1
ATOM 671 C C . GLY A 1 88 ? -7.196 13.699 1.520 1.00 96.38 88 GLY A C 1
ATOM 672 O O . GLY A 1 88 ? -7.586 13.845 0.359 1.00 96.38 88 GLY A O 1
ATOM 673 N N . PRO A 1 89 ? -6.572 14.691 2.178 1.00 95.12 89 PRO A N 1
ATOM 674 C CA . PRO A 1 89 ? -6.376 16.030 1.619 1.00 95.12 89 PRO A CA 1
ATOM 675 C C . PRO A 1 89 ? -5.664 16.057 0.257 1.00 95.12 89 PRO A C 1
ATOM 677 O O . PRO A 1 89 ? -5.843 17.011 -0.496 1.00 95.12 89 PRO A O 1
ATOM 680 N N . THR A 1 90 ? -4.865 15.038 -0.074 1.00 94.44 90 THR A N 1
ATOM 681 C CA . THR A 1 90 ? -4.157 14.935 -1.360 1.00 94.44 90 THR A CA 1
ATOM 682 C C . THR A 1 90 ? -4.783 13.929 -2.329 1.00 94.44 90 THR A C 1
ATOM 684 O O . THR A 1 90 ? -4.240 13.722 -3.411 1.00 94.44 90 THR A O 1
ATOM 687 N N . ALA A 1 91 ? -5.923 13.314 -1.990 1.00 93.00 91 ALA A N 1
ATOM 688 C CA . ALA A 1 91 ? -6.500 12.193 -2.738 1.00 93.00 91 ALA A CA 1
ATOM 689 C C . ALA A 1 91 ? -6.745 12.485 -4.230 1.00 93.00 91 ALA A C 1
ATOM 691 O O . ALA A 1 91 ? -6.609 11.582 -5.054 1.00 93.00 91 ALA A O 1
ATOM 692 N N . ASP A 1 92 ? -7.072 13.733 -4.574 1.00 94.31 92 ASP A N 1
ATOM 693 C CA . ASP A 1 92 ? -7.402 14.153 -5.943 1.00 94.31 92 ASP A CA 1
ATOM 694 C C . ASP A 1 92 ? -6.199 14.713 -6.725 1.00 94.31 92 ASP A C 1
ATOM 696 O O . ASP A 1 92 ? -6.337 15.108 -7.882 1.00 94.31 92 ASP A O 1
ATOM 700 N N . ALA A 1 93 ? -5.011 14.758 -6.113 1.00 93.44 93 ALA A N 1
ATOM 701 C CA . ALA A 1 93 ? -3.820 15.380 -6.695 1.00 93.44 93 ALA A CA 1
ATOM 702 C C . ALA A 1 93 ? -2.926 14.407 -7.488 1.00 93.44 93 ALA A C 1
ATOM 704 O O . ALA A 1 93 ? -1.929 14.828 -8.076 1.00 93.44 93 ALA A O 1
ATOM 705 N N . PHE A 1 94 ? -3.247 13.112 -7.493 1.00 93.88 94 PHE A N 1
ATOM 706 C CA . PHE A 1 94 ? -2.352 12.073 -7.989 1.00 93.88 94 PHE A CA 1
ATOM 707 C C . PHE A 1 94 ? -2.627 11.656 -9.433 1.00 93.88 94 PHE A C 1
ATOM 709 O O . PHE A 1 94 ? -3.762 11.636 -9.917 1.00 93.88 94 PHE A O 1
ATOM 716 N N . LYS A 1 95 ? -1.545 11.272 -10.111 1.00 95.62 95 LYS A N 1
ATOM 717 C CA . LYS A 1 95 ? -1.555 10.640 -11.429 1.00 95.62 95 LYS A CA 1
ATOM 718 C C . LYS A 1 95 ? -0.745 9.349 -11.380 1.00 95.62 95 LYS A C 1
ATOM 720 O O . LYS A 1 95 ? 0.154 9.231 -10.547 1.00 95.62 95 LYS A O 1
ATOM 725 N N . ASP A 1 96 ? -1.096 8.394 -12.228 1.00 94.31 96 ASP A N 1
ATOM 726 C CA . ASP A 1 96 ? -0.265 7.222 -12.494 1.00 94.31 96 ASP A CA 1
ATOM 727 C C . ASP A 1 96 ? 0.931 7.580 -13.395 1.00 94.31 96 ASP A C 1
ATOM 729 O O . ASP A 1 96 ? 1.041 8.709 -13.887 1.00 94.31 96 ASP A O 1
ATOM 733 N N . ASP A 1 97 ? 1.825 6.617 -13.621 1.00 92.12 97 ASP A N 1
ATOM 734 C CA . ASP A 1 97 ? 3.033 6.815 -14.440 1.00 92.12 97 ASP A CA 1
ATOM 735 C C . ASP A 1 97 ? 2.710 7.181 -15.904 1.00 92.12 97 ASP A C 1
ATOM 737 O O . ASP A 1 97 ? 3.539 7.760 -16.604 1.00 92.12 97 ASP A O 1
ATOM 741 N N . TRP A 1 98 ? 1.487 6.902 -16.368 1.00 90.56 98 TRP A N 1
ATOM 742 C CA . TRP A 1 98 ? 1.002 7.253 -17.706 1.00 90.56 98 TRP A CA 1
ATOM 743 C C . TRP A 1 98 ? 0.288 8.614 -17.748 1.00 90.56 98 TRP A C 1
ATOM 745 O O . TRP A 1 98 ? -0.188 9.036 -18.804 1.00 90.56 98 TRP A O 1
ATOM 755 N N . GLY A 1 99 ? 0.224 9.327 -16.622 1.00 93.50 99 GLY A N 1
ATOM 756 C CA . GLY A 1 99 ? -0.363 10.657 -16.511 1.00 93.50 99 GLY A CA 1
ATOM 757 C C . GLY A 1 99 ? -1.884 10.680 -16.332 1.00 93.50 99 GLY A C 1
ATOM 758 O O . GLY A 1 99 ? -2.468 11.772 -16.345 1.00 93.50 99 GLY A O 1
ATOM 759 N N . TYR A 1 100 ? -2.533 9.529 -16.139 1.00 94.75 100 TYR A N 1
ATOM 760 C CA . TYR A 1 100 ? -3.966 9.463 -15.861 1.00 94.75 100 TYR A CA 1
ATOM 761 C C . TYR A 1 100 ? -4.251 9.740 -14.384 1.00 94.75 100 TYR A C 1
ATOM 763 O O . TYR A 1 100 ? -3.502 9.285 -13.519 1.00 94.75 100 TYR A O 1
ATOM 771 N N . PRO A 1 101 ? -5.337 10.465 -14.056 1.00 95.12 101 PRO A N 1
ATOM 772 C CA . PRO A 1 101 ? -5.733 10.676 -12.670 1.00 95.12 101 PRO A CA 1
ATOM 773 C C . PRO A 1 101 ? -5.955 9.349 -11.939 1.00 95.12 101 PRO A C 1
ATOM 775 O O . PRO A 1 101 ? -6.673 8.476 -12.429 1.00 95.12 101 PRO A O 1
ATOM 778 N N . ILE A 1 102 ? -5.390 9.225 -10.740 1.00 94.94 102 ILE A N 1
ATOM 779 C CA . ILE A 1 102 ? -5.565 8.059 -9.873 1.00 94.94 102 ILE A CA 1
ATOM 780 C C . ILE A 1 102 ? -5.895 8.520 -8.459 1.00 94.94 102 ILE A C 1
ATOM 782 O O . ILE A 1 102 ? -5.308 9.470 -7.955 1.00 94.94 102 ILE A O 1
ATOM 786 N N . ARG A 1 103 ? -6.843 7.840 -7.810 1.00 94.69 103 ARG A N 1
ATOM 787 C CA . ARG A 1 103 ? -7.246 8.133 -6.431 1.00 94.69 103 ARG A CA 1
ATOM 788 C C . ARG A 1 103 ? -6.938 6.944 -5.525 1.00 94.69 103 ARG A C 1
ATOM 790 O O . ARG A 1 103 ? -7.096 5.798 -5.964 1.00 94.69 103 ARG A O 1
ATOM 797 N N . PRO A 1 104 ? -6.545 7.181 -4.263 1.00 94.75 104 PRO A N 1
ATOM 798 C CA . PRO A 1 104 ? -6.438 6.125 -3.268 1.00 94.75 104 PRO A CA 1
ATOM 799 C C . PRO A 1 104 ? -7.762 5.368 -3.120 1.00 94.75 104 PRO A C 1
ATOM 801 O O . PRO A 1 104 ? -8.849 5.942 -3.187 1.00 94.75 104 PRO A O 1
ATOM 804 N N . ARG A 1 105 ? -7.680 4.050 -2.935 1.00 93.19 105 ARG A N 1
ATOM 805 C CA . ARG A 1 105 ? -8.867 3.197 -2.814 1.00 93.19 105 ARG A CA 1
ATOM 806 C C . ARG A 1 105 ? -9.627 3.512 -1.523 1.00 93.19 105 ARG A C 1
ATOM 808 O O . ARG A 1 105 ? -9.029 3.517 -0.453 1.00 93.19 105 ARG A O 1
ATOM 815 N N . ASP A 1 106 ? -10.949 3.656 -1.628 1.00 95.00 106 ASP A N 1
ATOM 816 C CA . ASP A 1 106 ? -11.855 3.548 -0.476 1.00 95.00 106 ASP A CA 1
ATOM 817 C C . ASP A 1 106 ? -11.861 2.101 0.039 1.00 95.00 106 ASP A C 1
ATOM 819 O O . ASP A 1 106 ? -12.373 1.213 -0.654 1.00 95.00 106 ASP A O 1
ATOM 823 N N . PHE A 1 107 ? -11.306 1.863 1.230 1.00 95.38 107 PHE A N 1
ATOM 824 C CA . PHE A 1 107 ? -11.271 0.541 1.862 1.00 95.38 107 PHE A CA 1
ATOM 825 C C . PHE A 1 107 ? -12.665 0.061 2.276 1.00 95.38 107 PHE A C 1
ATOM 827 O O . PHE A 1 107 ? -12.923 -1.141 2.285 1.00 95.38 107 PHE A O 1
ATOM 834 N N . GLY A 1 108 ? -13.600 0.978 2.538 1.00 94.19 108 GLY A N 1
ATOM 835 C CA . GLY A 1 108 ? -14.987 0.662 2.873 1.00 94.19 108 GLY A CA 1
ATOM 836 C C . GLY A 1 108 ? -15.748 -0.045 1.750 1.00 94.19 108 GLY A C 1
ATOM 837 O O . GLY A 1 108 ? -16.723 -0.743 2.018 1.00 94.19 108 GLY A O 1
ATOM 838 N N . ALA A 1 109 ? -15.280 0.066 0.502 1.00 91.06 109 ALA A N 1
ATOM 839 C CA . ALA A 1 109 ? -15.829 -0.701 -0.613 1.00 91.06 109 ALA A CA 1
ATOM 840 C C . ALA A 1 109 ? -15.560 -2.212 -0.485 1.00 91.06 109 ALA A C 1
ATOM 842 O O . ALA A 1 109 ? -16.270 -3.014 -1.088 1.00 91.06 109 ALA A O 1
ATOM 843 N N . GLY A 1 110 ? -14.537 -2.611 0.282 1.00 87.06 110 GLY A N 1
ATOM 844 C CA . GLY A 1 110 ? -14.141 -4.010 0.459 1.00 87.06 110 GLY A CA 1
ATOM 845 C C . GLY A 1 110 ? -13.543 -4.664 -0.790 1.00 87.06 110 GLY A C 1
ATOM 846 O O . GLY A 1 110 ? -13.364 -5.876 -0.808 1.00 87.06 110 GLY A O 1
ATOM 847 N N . VAL A 1 111 ? -13.237 -3.879 -1.827 1.00 88.69 111 VAL A N 1
ATOM 848 C CA . VAL A 1 111 ? -12.602 -4.342 -3.065 1.00 88.69 111 VAL A CA 1
ATOM 849 C C . VAL A 1 111 ? -11.253 -3.651 -3.202 1.00 88.69 111 VAL A C 1
ATOM 851 O O . VAL A 1 111 ? -11.181 -2.428 -3.341 1.00 88.69 111 VAL A O 1
ATOM 854 N N . PHE A 1 112 ? -10.183 -4.439 -3.180 1.00 90.75 112 PHE A N 1
ATOM 855 C CA . PHE A 1 112 ? -8.805 -3.958 -3.237 1.00 90.75 112 PHE A CA 1
ATOM 856 C C . PHE A 1 112 ? -8.148 -4.348 -4.561 1.00 90.75 112 PHE A C 1
ATOM 858 O O . PHE A 1 112 ? -8.478 -5.373 -5.153 1.00 90.75 112 PHE A O 1
ATOM 865 N N . ARG A 1 113 ? -7.190 -3.537 -5.024 1.00 85.38 113 ARG A N 1
ATOM 866 C CA . ARG A 1 113 ? -6.482 -3.783 -6.293 1.00 85.38 113 ARG A CA 1
ATOM 867 C C . ARG A 1 113 ? -5.600 -5.034 -6.241 1.00 85.38 113 ARG A C 1
ATOM 869 O O . ARG A 1 113 ? -5.461 -5.705 -7.256 1.00 85.38 113 ARG A O 1
ATOM 876 N N . SER A 1 114 ? -5.005 -5.327 -5.086 1.00 84.50 114 SER A N 1
ATOM 877 C CA . SER A 1 114 ? -4.108 -6.471 -4.890 1.00 84.50 114 SER A CA 1
ATOM 878 C C . SER A 1 114 ? -4.833 -7.791 -4.607 1.00 84.50 114 SER A C 1
ATOM 880 O O . SER A 1 114 ? -4.212 -8.841 -4.729 1.00 84.50 114 SER A O 1
ATOM 882 N N . GLY A 1 115 ? -6.125 -7.752 -4.274 1.00 85.38 115 GLY A N 1
ATOM 883 C CA . GLY A 1 115 ? -6.864 -8.872 -3.681 1.00 85.38 115 GLY A CA 1
ATOM 884 C C . GLY A 1 115 ? -7.348 -8.529 -2.270 1.00 85.38 115 GLY A C 1
ATOM 885 O O . GLY A 1 115 ? -6.811 -7.629 -1.627 1.00 85.38 115 GLY A O 1
ATOM 886 N N . ASP A 1 116 ? -8.402 -9.197 -1.802 1.00 82.19 116 ASP A N 1
ATOM 887 C CA . ASP A 1 116 ? -9.018 -8.964 -0.485 1.00 82.19 116 ASP A CA 1
ATOM 888 C C . ASP A 1 116 ? -8.442 -9.852 0.636 1.00 82.19 116 ASP A C 1
ATOM 890 O O . ASP A 1 116 ? -8.762 -9.676 1.823 1.00 82.19 116 ASP A O 1
ATOM 894 N N . ASP A 1 117 ? -7.554 -10.784 0.288 1.00 90.19 117 ASP A N 1
ATOM 895 C CA . ASP A 1 117 ? -6.812 -11.585 1.248 1.00 90.19 117 ASP A CA 1
ATOM 896 C C . ASP A 1 117 ? -5.754 -10.747 1.990 1.00 90.19 117 ASP A C 1
ATOM 898 O O . ASP A 1 117 ? -5.224 -9.752 1.494 1.00 90.19 117 ASP A O 1
ATOM 902 N N . ALA A 1 118 ? -5.474 -11.119 3.241 1.00 93.50 118 ALA A N 1
ATOM 903 C CA . ALA A 1 118 ? -4.609 -10.324 4.113 1.00 93.50 118 ALA A CA 1
ATOM 904 C C . ALA A 1 118 ? -3.147 -10.300 3.625 1.00 93.50 118 ALA A C 1
ATOM 906 O O . ALA A 1 118 ? -2.461 -9.291 3.783 1.00 93.50 118 ALA A O 1
ATOM 907 N N . GLN A 1 119 ? -2.683 -11.372 2.973 1.00 93.62 119 GLN A N 1
ATOM 908 C CA . GLN A 1 119 ? -1.322 -11.463 2.444 1.00 93.62 119 GLN A CA 1
ATOM 909 C C . GLN A 1 119 ? -1.131 -10.528 1.247 1.00 93.62 119 GLN A C 1
ATOM 911 O O . GLN A 1 119 ? -0.114 -9.844 1.165 1.00 93.62 119 GLN A O 1
ATOM 916 N N . ALA A 1 120 ? -2.115 -10.430 0.355 1.00 92.75 120 ALA A N 1
ATOM 917 C CA . ALA A 1 120 ? -2.094 -9.493 -0.759 1.00 92.75 120 ALA A CA 1
ATOM 918 C C . ALA A 1 120 ? -2.067 -8.031 -0.295 1.00 92.75 120 ALA A C 1
ATOM 920 O O . ALA A 1 120 ? -1.369 -7.207 -0.889 1.00 92.75 120 ALA A O 1
ATOM 921 N N . LEU A 1 121 ? -2.792 -7.695 0.776 1.00 95.12 121 LEU A N 1
ATOM 922 C CA . LEU A 1 121 ? -2.730 -6.360 1.379 1.00 95.12 121 LEU A CA 1
ATOM 923 C C . LEU A 1 121 ? -1.373 -6.094 2.033 1.00 95.12 121 LEU A C 1
ATOM 925 O O . LEU A 1 121 ? -0.806 -5.022 1.828 1.00 95.12 121 LEU A O 1
ATOM 929 N N . TYR A 1 122 ? -0.824 -7.077 2.750 1.00 96.38 122 TYR A N 1
ATOM 930 C CA . TYR A 1 122 ? 0.521 -6.981 3.313 1.00 96.38 122 TYR A CA 1
ATOM 931 C C . TYR A 1 122 ? 1.546 -6.681 2.218 1.00 96.38 122 TYR A C 1
ATOM 933 O O . TYR A 1 122 ? 2.336 -5.751 2.348 1.00 96.38 122 TYR A O 1
ATOM 941 N N . LEU A 1 123 ? 1.518 -7.442 1.121 1.00 94.44 123 LEU A N 1
ATOM 942 C CA . LEU A 1 123 ? 2.452 -7.269 0.009 1.00 94.44 123 LEU A CA 1
ATOM 943 C C . LEU A 1 123 ? 2.253 -5.922 -0.696 1.00 94.44 123 LEU A C 1
ATOM 945 O O . LEU A 1 123 ? 3.237 -5.289 -1.059 1.00 94.44 123 LEU A O 1
ATOM 949 N N . ALA A 1 124 ? 1.017 -5.435 -0.828 1.00 94.88 124 ALA A N 1
ATOM 950 C CA . ALA A 1 124 ? 0.757 -4.112 -1.394 1.00 94.88 124 ALA A CA 1
ATOM 951 C C . ALA A 1 124 ? 1.354 -2.978 -0.543 1.00 94.88 124 ALA A C 1
ATOM 953 O O . ALA A 1 124 ? 1.903 -2.029 -1.095 1.00 94.88 124 ALA A O 1
ATOM 954 N N . ILE A 1 125 ? 1.288 -3.075 0.789 1.00 95.62 125 ILE A N 1
ATOM 955 C CA . ILE A 1 125 ? 1.901 -2.087 1.694 1.00 95.62 125 ILE A CA 1
ATOM 956 C C . ILE A 1 125 ? 3.427 -2.240 1.697 1.00 95.62 125 ILE A C 1
ATOM 958 O O . ILE A 1 125 ? 4.162 -1.260 1.590 1.00 95.62 125 ILE A O 1
ATOM 962 N N . ALA A 1 126 ? 3.920 -3.474 1.797 1.00 95.44 126 ALA A N 1
ATOM 963 C CA . ALA A 1 126 ? 5.345 -3.755 1.894 1.00 95.44 126 ALA A CA 1
ATOM 964 C C . ALA A 1 126 ? 6.099 -3.423 0.601 1.00 95.44 126 ALA A C 1
ATOM 966 O O . ALA A 1 126 ? 7.230 -2.964 0.676 1.00 95.44 126 ALA A O 1
ATOM 967 N N . SER A 1 127 ? 5.504 -3.656 -0.568 1.00 93.38 127 SER A N 1
ATOM 968 C CA . SER A 1 127 ? 6.163 -3.477 -1.869 1.00 93.38 127 SER A CA 1
ATOM 969 C C . SER A 1 127 ? 5.723 -2.218 -2.614 1.00 93.38 127 SER A C 1
ATOM 971 O O . SER A 1 127 ? 6.392 -1.819 -3.566 1.00 93.38 127 SER A O 1
ATOM 973 N N . GLY A 1 128 ? 4.628 -1.583 -2.195 1.00 94.38 128 GLY A N 1
ATOM 974 C CA . GLY A 1 128 ? 3.979 -0.531 -2.968 1.00 94.38 128 GLY A CA 1
ATOM 975 C C . GLY A 1 128 ? 3.252 -1.075 -4.198 1.00 94.38 128 GLY A C 1
ATOM 976 O O . GLY A 1 128 ? 3.223 -2.278 -4.474 1.00 94.38 128 GLY A O 1
ATOM 977 N N . ILE A 1 129 ? 2.652 -0.167 -4.963 1.00 92.81 129 ILE A N 1
ATOM 978 C CA . ILE A 1 129 ? 1.936 -0.480 -6.200 1.00 92.81 129 ILE A CA 1
ATOM 979 C C . ILE A 1 129 ? 2.654 0.222 -7.355 1.00 92.81 129 ILE A C 1
ATOM 981 O O . ILE A 1 129 ? 2.491 1.427 -7.554 1.00 92.81 129 ILE A O 1
ATOM 985 N N . LYS A 1 130 ? 3.432 -0.550 -8.130 1.00 89.31 130 LYS A N 1
ATOM 986 C CA . LYS A 1 130 ? 4.130 -0.063 -9.334 1.00 89.31 130 LYS A CA 1
ATOM 987 C C . LYS A 1 130 ? 3.137 0.610 -10.291 1.00 89.31 130 LYS A C 1
ATOM 989 O O . LYS A 1 130 ? 2.021 0.114 -10.474 1.00 89.31 130 LYS A O 1
ATOM 994 N N . GLY A 1 131 ? 3.546 1.724 -10.894 1.00 89.50 131 GLY A N 1
ATOM 995 C CA . GLY A 1 131 ? 2.672 2.546 -11.728 1.00 89.50 131 GLY A CA 1
ATOM 996 C C . GLY A 1 131 ? 1.892 3.612 -10.959 1.00 89.50 131 GLY A C 1
ATOM 997 O O . GLY A 1 131 ? 1.100 4.317 -11.570 1.00 89.50 131 GLY A O 1
ATOM 998 N N . THR A 1 132 ? 2.020 3.693 -9.628 1.00 93.12 132 THR A N 1
ATOM 999 C CA . THR A 1 132 ? 1.224 4.607 -8.794 1.00 93.12 132 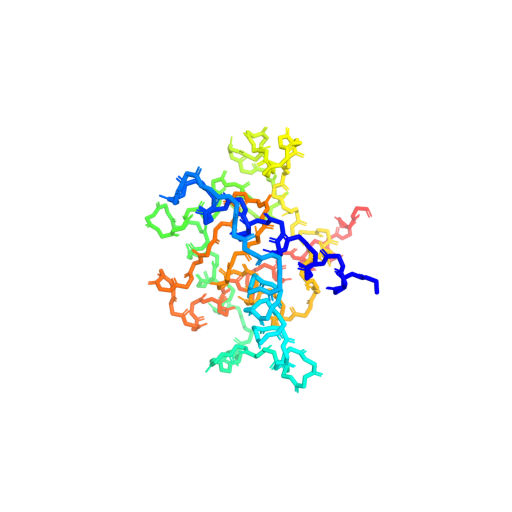THR A CA 1
ATOM 1000 C C . THR A 1 132 ? 2.091 5.337 -7.764 1.00 93.12 132 THR A C 1
ATOM 1002 O O . THR A 1 132 ? 3.137 4.817 -7.376 1.00 93.12 132 THR A O 1
ATOM 1005 N N . PRO A 1 133 ? 1.617 6.466 -7.200 1.00 93.06 133 PRO A N 1
ATOM 1006 C CA . PRO A 1 133 ? 2.310 7.155 -6.106 1.00 93.06 133 PRO A CA 1
ATOM 1007 C C . PRO A 1 133 ? 2.367 6.380 -4.779 1.00 93.06 133 PRO A C 1
ATOM 1009 O O . PRO A 1 133 ? 2.990 6.843 -3.824 1.00 93.06 133 PRO A O 1
ATOM 1012 N N . MET A 1 134 ? 1.706 5.220 -4.676 1.00 94.75 134 MET A N 1
ATOM 1013 C CA . MET A 1 134 ? 1.751 4.379 -3.483 1.00 94.75 134 MET A CA 1
ATOM 1014 C C . MET A 1 134 ? 3.059 3.580 -3.455 1.00 94.75 134 MET A C 1
ATOM 1016 O O . MET A 1 134 ? 3.127 2.452 -3.945 1.00 94.75 134 MET A O 1
ATOM 1020 N N . GLY A 1 135 ? 4.100 4.199 -2.896 1.00 93.06 135 GLY A N 1
ATOM 1021 C CA . GLY A 1 135 ? 5.434 3.618 -2.759 1.00 93.06 135 GLY A CA 1
ATOM 1022 C C . GLY A 1 135 ? 5.516 2.441 -1.781 1.00 93.06 135 GLY A C 1
ATOM 1023 O O . GLY A 1 135 ? 4.550 2.081 -1.108 1.00 93.06 135 GLY A O 1
ATOM 1024 N N . SER A 1 136 ? 6.704 1.843 -1.713 1.00 94.25 136 SER A N 1
ATOM 1025 C CA . SER A 1 136 ? 7.022 0.789 -0.752 1.00 94.25 136 SER A CA 1
ATOM 1026 C C . SER A 1 136 ? 7.185 1.352 0.659 1.00 94.25 136 SER A C 1
ATOM 1028 O O . SER A 1 136 ? 7.836 2.379 0.856 1.00 94.25 136 SER A O 1
ATOM 1030 N N . PHE A 1 137 ? 6.654 0.629 1.644 1.00 94.69 137 PHE A N 1
ATOM 1031 C CA . PHE A 1 137 ? 6.868 0.914 3.059 1.00 94.69 137 PHE A CA 1
ATOM 1032 C C . PHE A 1 137 ? 7.723 -0.147 3.768 1.00 94.69 137 PHE A C 1
ATOM 1034 O O . PHE A 1 137 ? 7.874 -0.110 4.996 1.00 94.69 137 PHE A O 1
ATOM 1041 N N . SER A 1 138 ? 8.331 -1.078 3.019 1.00 88.44 138 SER A N 1
ATOM 1042 C CA . SER A 1 138 ? 9.348 -1.972 3.578 1.00 88.44 138 SER A CA 1
ATOM 1043 C C . SER A 1 138 ? 10.512 -1.155 4.142 1.00 88.44 138 SER A C 1
ATOM 1045 O O . SER A 1 138 ? 11.036 -0.273 3.467 1.00 88.44 138 SER A O 1
ATOM 1047 N N . GLY A 1 139 ? 10.917 -1.440 5.379 1.00 89.50 139 GLY A N 1
ATOM 1048 C CA . GLY A 1 139 ? 11.988 -0.711 6.068 1.00 89.50 139 GLY A CA 1
ATOM 1049 C C . GLY A 1 139 ? 11.515 0.515 6.855 1.00 89.50 139 GLY A C 1
ATOM 1050 O O . GLY A 1 139 ? 12.202 0.918 7.789 1.00 89.50 139 GLY A O 1
ATOM 1051 N N . MET A 1 140 ? 10.327 1.058 6.560 1.00 93.94 140 MET A N 1
ATOM 1052 C CA . MET A 1 140 ? 9.682 2.078 7.399 1.00 93.94 140 MET A CA 1
ATOM 1053 C C . MET A 1 140 ? 8.854 1.454 8.529 1.00 93.94 140 MET A C 1
ATOM 1055 O O . MET A 1 140 ? 8.783 2.003 9.632 1.00 93.94 140 MET A O 1
ATOM 1059 N N . PHE A 1 141 ? 8.238 0.304 8.261 1.00 95.88 141 PHE A N 1
ATOM 1060 C CA . PHE A 1 141 ? 7.505 -0.485 9.246 1.00 95.88 141 PHE A CA 1
ATOM 1061 C C . PHE A 1 141 ? 8.093 -1.890 9.343 1.00 95.88 141 PHE A C 1
ATOM 1063 O O . PHE A 1 141 ? 8.535 -2.479 8.353 1.00 95.88 141 PHE A O 1
ATOM 1070 N N . SER A 1 142 ? 8.086 -2.434 10.556 1.00 95.75 142 SER A N 1
ATOM 1071 C CA . SER A 1 142 ? 8.316 -3.856 10.793 1.00 95.75 142 SER A CA 1
ATOM 1072 C C . SER A 1 142 ? 7.162 -4.690 10.227 1.00 95.75 142 SER A C 1
ATOM 1074 O O . SER A 1 142 ? 6.052 -4.195 10.038 1.00 95.75 142 SER A O 1
ATOM 1076 N N . GLY A 1 143 ? 7.386 -5.987 9.997 1.00 96.12 143 GLY A N 1
ATOM 1077 C CA . GLY A 1 143 ? 6.320 -6.856 9.487 1.00 96.12 143 GLY A CA 1
ATOM 1078 C C . GLY A 1 143 ? 5.100 -6.932 10.412 1.00 96.12 143 GLY A C 1
ATOM 1079 O O . GLY A 1 143 ? 3.973 -6.951 9.933 1.00 96.12 143 GLY A O 1
ATOM 1080 N N . ALA A 1 144 ? 5.294 -6.891 11.734 1.00 96.56 144 ALA A N 1
ATOM 1081 C CA . ALA A 1 144 ? 4.181 -6.852 12.685 1.00 96.56 144 ALA A CA 1
ATOM 1082 C C . ALA A 1 144 ? 3.356 -5.556 12.568 1.00 96.56 144 ALA A C 1
ATOM 1084 O O . ALA A 1 144 ? 2.131 -5.604 12.589 1.00 96.56 144 ALA A O 1
ATOM 1085 N N . GLU A 1 145 ? 4.014 -4.412 12.372 1.00 97.50 145 GLU A N 1
ATOM 1086 C CA . GLU A 1 145 ? 3.337 -3.128 12.152 1.00 97.50 145 GLU A CA 1
ATOM 1087 C C . GLU A 1 145 ? 2.587 -3.096 10.811 1.00 97.50 145 GLU A C 1
ATOM 1089 O O . GLU A 1 145 ? 1.492 -2.543 10.731 1.00 97.50 145 GLU A O 1
ATOM 1094 N N . ILE A 1 146 ? 3.128 -3.727 9.761 1.00 97.56 146 ILE A N 1
ATOM 1095 C CA . ILE A 1 146 ? 2.405 -3.883 8.489 1.00 97.56 146 ILE A CA 1
ATOM 1096 C C . ILE A 1 146 ? 1.160 -4.755 8.687 1.00 97.56 146 ILE A C 1
ATOM 1098 O O . ILE A 1 146 ? 0.104 -4.424 8.151 1.00 97.56 146 ILE A O 1
ATOM 1102 N N . TRP A 1 147 ? 1.235 -5.824 9.484 1.00 98.00 147 TRP A N 1
ATOM 1103 C CA . TRP A 1 147 ? 0.048 -6.613 9.825 1.00 98.00 147 TRP A CA 1
ATOM 1104 C C . TRP A 1 147 ? -1.007 -5.794 10.574 1.00 98.00 147 TRP A C 1
ATOM 1106 O O . TRP A 1 147 ? -2.177 -5.855 10.202 1.00 98.00 147 TRP A O 1
ATOM 1116 N N . ASP A 1 148 ? -0.603 -4.960 11.535 1.00 98.31 148 ASP A N 1
ATOM 1117 C CA . ASP A 1 148 ? -1.522 -4.047 12.222 1.00 98.31 148 ASP A CA 1
ATOM 1118 C C . ASP A 1 148 ? -2.214 -3.089 11.217 1.00 98.31 148 ASP A C 1
ATOM 1120 O O . ASP A 1 148 ? -3.435 -2.905 11.262 1.00 98.31 148 ASP A O 1
ATOM 1124 N N . LEU A 1 149 ? -1.477 -2.530 10.243 1.00 97.69 149 LEU A N 1
ATOM 1125 C CA . LEU A 1 149 ? -2.046 -1.707 9.159 1.00 97.69 149 LEU A CA 1
ATOM 1126 C C . LEU A 1 149 ? -3.057 -2.486 8.295 1.00 97.69 149 LEU A C 1
ATOM 1128 O O . LEU A 1 149 ? -4.119 -1.955 7.954 1.00 97.69 149 LEU A O 1
ATOM 1132 N N . VAL A 1 150 ? -2.758 -3.746 7.958 1.00 97.50 150 VAL A N 1
ATOM 1133 C CA . VAL A 1 150 ? -3.673 -4.633 7.218 1.00 97.50 150 VAL A CA 1
ATOM 1134 C C . VAL A 1 150 ? -4.954 -4.877 8.014 1.00 97.50 150 VAL A C 1
ATOM 1136 O O . VAL A 1 150 ? -6.051 -4.784 7.456 1.00 97.50 150 VAL A O 1
ATOM 1139 N N . HIS A 1 151 ? -4.842 -5.155 9.315 1.00 98.06 151 HIS A N 1
ATOM 1140 C CA . HIS A 1 151 ? -5.998 -5.370 10.188 1.00 98.06 151 HIS A CA 1
ATOM 1141 C C . HIS A 1 151 ? -6.883 -4.130 10.251 1.00 98.06 151 HIS A C 1
ATOM 1143 O O . HIS A 1 151 ? -8.101 -4.251 10.114 1.00 98.06 151 HIS A O 1
ATOM 1149 N N . PHE A 1 152 ? -6.290 -2.937 10.349 1.00 97.88 152 PHE A N 1
ATOM 1150 C CA . PHE A 1 152 ? -7.036 -1.683 10.275 1.00 97.88 152 PHE A CA 1
ATOM 1151 C C . PHE A 1 152 ? -7.777 -1.514 8.936 1.00 97.88 152 PHE A C 1
ATOM 1153 O O . PHE A 1 152 ? -8.977 -1.235 8.933 1.00 97.88 152 PHE A O 1
ATOM 1160 N N . ALA A 1 153 ? -7.117 -1.733 7.795 1.00 96.75 153 ALA A N 1
ATOM 1161 C CA . ALA A 1 153 ? -7.761 -1.607 6.483 1.00 96.75 153 ALA A CA 1
ATOM 1162 C C . ALA A 1 153 ? -8.947 -2.578 6.312 1.00 96.75 153 ALA A C 1
ATOM 1164 O O . ALA A 1 153 ? -10.000 -2.203 5.786 1.00 96.75 153 ALA A O 1
ATOM 1165 N N . LYS A 1 154 ? -8.811 -3.818 6.799 1.00 96.25 154 LYS A N 1
ATOM 1166 C CA . LYS A 1 154 ? -9.892 -4.816 6.774 1.00 96.25 154 LYS A CA 1
ATOM 1167 C C . LYS A 1 154 ? -11.021 -4.487 7.756 1.00 96.25 154 LYS A C 1
ATOM 1169 O O . LYS A 1 154 ? -12.180 -4.719 7.418 1.00 96.25 154 LYS A O 1
ATOM 1174 N N . ASP A 1 155 ? -10.718 -3.914 8.922 1.00 96.75 155 ASP A N 1
ATOM 1175 C CA . ASP A 1 155 ? -11.724 -3.419 9.875 1.00 96.75 155 ASP A CA 1
ATOM 1176 C C . ASP A 1 155 ? -12.583 -2.306 9.254 1.00 96.75 155 ASP A C 1
ATOM 1178 O O . ASP A 1 155 ? -13.807 -2.346 9.369 1.00 96.75 155 ASP A O 1
ATOM 1182 N N . VAL A 1 156 ? -11.985 -1.373 8.502 1.00 96.31 156 VAL A N 1
ATOM 1183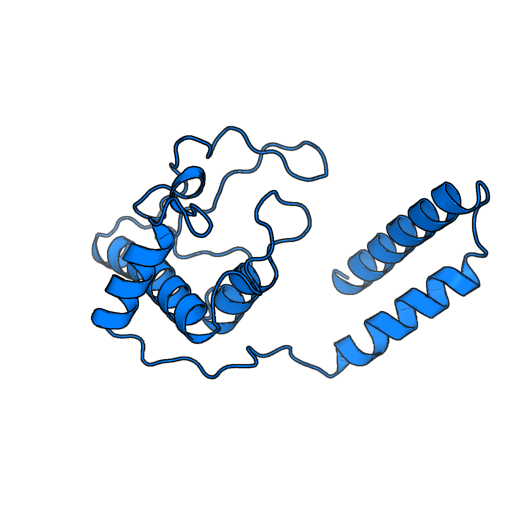 C CA . VAL A 1 156 ? -12.741 -0.343 7.760 1.00 96.31 156 VAL A CA 1
ATOM 1184 C C . VAL A 1 156 ? -13.733 -0.982 6.782 1.00 96.31 156 VAL A C 1
ATOM 1186 O O . VAL A 1 156 ? -14.908 -0.603 6.758 1.00 96.31 156 VAL A O 1
ATOM 1189 N N . ALA A 1 157 ? -13.289 -1.977 6.009 1.00 94.56 157 ALA A N 1
ATOM 1190 C CA . ALA A 1 157 ? -14.150 -2.714 5.085 1.00 94.56 157 ALA A CA 1
ATOM 1191 C C . ALA A 1 157 ? -15.287 -3.452 5.815 1.00 94.56 157 ALA A C 1
ATOM 1193 O O . ALA A 1 157 ? -16.448 -3.384 5.404 1.00 94.56 157 ALA A O 1
ATOM 1194 N N . ALA A 1 158 ? -14.970 -4.135 6.919 1.00 94.19 158 ALA A N 1
ATOM 1195 C CA . ALA A 1 158 ? -15.935 -4.892 7.710 1.00 94.19 158 ALA A CA 1
ATOM 1196 C C . ALA A 1 158 ? -17.007 -3.987 8.338 1.00 94.19 158 ALA A C 1
ATOM 1198 O O . ALA A 1 158 ? -18.198 -4.292 8.246 1.00 94.19 158 ALA A O 1
ATOM 1199 N N . ARG A 1 159 ? -16.607 -2.843 8.911 1.00 93.81 159 ARG A N 1
ATOM 1200 C CA . ARG A 1 159 ? -17.530 -1.850 9.484 1.00 93.81 159 ARG A CA 1
ATOM 1201 C C . ARG A 1 159 ? -18.443 -1.245 8.430 1.00 93.81 159 ARG A C 1
ATOM 1203 O O . ARG A 1 159 ? -19.651 -1.198 8.631 1.00 93.81 159 ARG A O 1
ATOM 1210 N N . ALA A 1 160 ? -17.897 -0.854 7.278 1.00 91.44 160 ALA A N 1
ATOM 1211 C CA . ALA A 1 160 ? -18.698 -0.325 6.176 1.00 91.44 160 ALA A CA 1
ATOM 1212 C C . ALA A 1 160 ? -19.761 -1.332 5.702 1.00 91.44 160 ALA A C 1
ATOM 1214 O O . ALA A 1 160 ? -20.899 -0.947 5.423 1.00 91.44 160 ALA A O 1
ATOM 1215 N N . ARG A 1 161 ? -19.413 -2.627 5.681 1.00 89.12 161 ARG A N 1
ATOM 1216 C CA . ARG A 1 161 ? -20.359 -3.718 5.417 1.00 89.12 161 ARG A CA 1
ATOM 1217 C C . ARG A 1 161 ? -21.467 -3.796 6.461 1.00 89.12 161 ARG A C 1
ATOM 1219 O O . ARG A 1 161 ? -22.635 -3.866 6.092 1.00 89.12 161 ARG A O 1
ATOM 1226 N N . ALA A 1 162 ? -21.105 -3.772 7.743 1.00 89.75 162 ALA A N 1
ATOM 1227 C CA . ALA A 1 162 ? -22.057 -3.839 8.851 1.00 89.75 162 ALA A CA 1
ATOM 1228 C C . ALA A 1 162 ? -23.019 -2.636 8.875 1.00 89.75 162 ALA A C 1
ATOM 1230 O O . ALA A 1 162 ? -24.178 -2.777 9.252 1.00 89.75 162 ALA A O 1
ATOM 1231 N N . GLU A 1 163 ? -22.558 -1.470 8.424 1.00 87.50 163 GLU A N 1
ATOM 1232 C CA . GLU A 1 163 ? -23.351 -0.241 8.322 1.00 87.50 163 GLU A CA 1
ATOM 1233 C C . GLU A 1 163 ? -24.232 -0.170 7.060 1.00 87.50 163 GLU A C 1
ATOM 1235 O O . GLU A 1 163 ? -24.933 0.822 6.864 1.00 87.50 163 GLU A O 1
ATOM 1240 N N . GLY A 1 164 ? -24.193 -1.180 6.181 1.00 79.44 164 GLY A N 1
ATOM 1241 C CA . GLY A 1 164 ? -24.942 -1.179 4.919 1.00 79.44 164 GLY A CA 1
ATOM 1242 C C . GLY A 1 164 ? -24.436 -0.154 3.897 1.00 79.44 164 GLY A C 1
ATOM 1243 O O . GLY A 1 164 ? -25.159 0.198 2.972 1.00 79.44 164 GLY A O 1
ATOM 1244 N N . LYS A 1 165 ? -23.199 0.332 4.057 1.00 66.06 165 LYS A N 1
ATOM 1245 C CA . LYS A 1 165 ? -22.574 1.369 3.219 1.00 66.06 165 LYS A CA 1
ATOM 1246 C C . LYS A 1 165 ? -21.648 0.785 2.144 1.00 66.06 165 LYS A C 1
ATOM 1248 O O . LYS A 1 165 ? -20.654 1.420 1.784 1.00 66.06 165 LYS A O 1
ATOM 1253 N N . GLN A 1 166 ? -21.928 -0.429 1.662 1.00 58.91 166 GLN A N 1
ATOM 1254 C CA . GLN A 1 166 ? -21.246 -0.928 0.464 1.00 58.91 166 GLN A CA 1
ATOM 1255 C C . GLN A 1 166 ? -21.722 -0.118 -0.757 1.00 58.91 166 GLN A C 1
ATOM 1257 O O . GLN A 1 166 ? -22.904 0.227 -0.798 1.00 58.91 166 GLN A O 1
ATOM 1262 N N . PRO A 1 167 ? -20.821 0.233 -1.691 1.00 52.59 167 PRO A N 1
ATOM 1263 C CA . PRO A 1 167 ? -21.165 1.005 -2.883 1.00 52.59 167 PRO A CA 1
ATOM 1264 C C . PRO A 1 167 ? -22.158 0.282 -3.797 1.00 52.59 167 PRO A C 1
ATOM 1266 O O . PRO A 1 167 ? -22.141 -0.972 -3.821 1.00 52.59 167 PRO A O 1
#

Foldseek 3Di:
DVVVVVLVVQLVVVQVVVCVVVVHGDDSVVSSVVSCVVCVCVVPDDDFLPDDQDDLDPVLLVLLLCQCCDPVFPNVCQQCNSLSQQPHVCQQVWDFPVRHTDTRHGLLLCDDPQDNDLRSQLCCAQQPDHRTPGHHRNVSDDSSSSSSNSSNSVVSNVVSVVVVNHD